Protein AF-A0A1A8PYY9-F1 (afdb_monomer)

Nearest PDB structures (foldseek):
  2e6j-assembly1_A  TM=8.277E-01  e=5.416E-03  Homo sapiens
  7sqc-assembly1_F3  TM=8.221E-01  e=7.179E-03  Chlamydomonas reinhardtii
  7sqc-assembly1_F0  TM=8.301E-01  e=1.871E-02  Chlamydomonas reinhardtii
  1z9s-assembly1_A  TM=7.563E-01  e=2.624E-02  Yersinia pestis
  4b0m-assembly1_M  TM=6.835E-01  e=5.458E-02  Yersinia pestis

Sequence (107 aa):
EDISDGLRPPLCFTVRVIGHSFQQGKKHFDPSCSLNPSQVVFPGLGGMSCQNVLLQNNSTLPLTFCLSHTSNTWRDSLSVLPGCGLIPPGDHQIITIRLRPTEDSPK

InterPro domains:
  IPR000535 Major sperm protein (MSP) domain [PS50202] (26-107)
  IPR008962 PapD-like superfamily [SSF49354] (34-102)
  IPR013783 Immunoglobulin-like fold [G3DSA:2.60.40.10] (26-106)
  IPR052614 Cilia-Flagella-Associated Protein 65 [PTHR46127] (8-106)

Foldseek 3Di:
DDPCPPPDPDDDDDDDDDDDDDDPPDDDDDWDKDKVPPDDDDPPDQAKDKDKIKIFGQDQAKDKDAADDPDPPCVPFWDKPPRIDIAGHGGIDIIMIMGHDDPPDDD

Secondary structure (DSSP, 8-state):
-------PPP-----------PPTTPPPP---EEEESS-----S-SS-EEEEEEEEE-SSS-EEEE-----GGGTTTEEEESSEEEE-TT-EEEEEEEE---TTS--

Radius of gyration: 19.52 Å; Cα contacts (8 Å, |Δi|>4): 136; chains: 1; bounding box: 41×46×56 Å

Solvent-accessible surface area (backbone atoms only — not comparable to full-atom values): 7155 Å² total; per-residue (Å²): 140,78,85,80,81,67,84,69,75,87,84,85,79,87,86,85,86,85,86,89,82,80,62,90,90,61,77,82,83,78,89,38,66,50,55,46,63,81,73,85,81,81,76,93,55,92,52,74,47,76,48,74,29,38,42,33,27,72,28,93,50,73,40,76,52,72,68,74,82,86,52,82,90,43,56,91,29,46,48,58,39,68,43,55,53,77,28,52,48,69,34,64,44,74,34,40,42,35,40,38,68,54,95,88,48,89,127

Structure (mmCIF, N/CA/C/O backbone):
data_AF-A0A1A8PYY9-F1
#
_entry.id   AF-A0A1A8PYY9-F1
#
loop_
_atom_site.group_PDB
_atom_site.id
_atom_site.type_symbol
_atom_site.label_atom_id
_atom_site.label_alt_id
_atom_site.label_comp_id
_atom_site.label_asym_id
_atom_site.label_entity_id
_atom_site.label_seq_id
_atom_site.pdbx_PDB_ins_code
_atom_site.Cartn_x
_atom_site.Cartn_y
_atom_site.Cartn_z
_atom_site.occupancy
_atom_site.B_iso_or_equiv
_atom_site.auth_seq_id
_atom_site.auth_comp_id
_atom_site.auth_asym_id
_atom_site.auth_atom_id
_atom_site.pdbx_PDB_model_num
ATOM 1 N N . GLU A 1 1 ? -10.635 36.935 -23.600 1.00 47.31 1 GLU A N 1
ATOM 2 C CA . GLU A 1 1 ? -11.413 35.871 -24.269 1.00 47.31 1 GLU A CA 1
ATOM 3 C C . GLU A 1 1 ? -10.575 34.610 -24.105 1.00 47.31 1 GLU A C 1
ATOM 5 O O . GLU A 1 1 ? -9.414 34.655 -24.470 1.00 47.31 1 GLU A O 1
ATOM 10 N N . ASP A 1 2 ? -10.934 33.547 -23.401 1.00 48.12 2 ASP A N 1
ATOM 11 C CA . ASP A 1 2 ? -12.215 32.948 -23.040 1.00 48.12 2 ASP A CA 1
ATOM 12 C C . ASP A 1 2 ? -11.967 32.182 -21.720 1.00 48.12 2 ASP A C 1
ATOM 14 O O . ASP A 1 2 ? -11.100 31.309 -21.660 1.00 48.12 2 ASP A O 1
ATOM 18 N N . ILE A 1 3 ? -12.627 32.570 -20.623 1.00 56.00 3 ILE A N 1
ATOM 19 C CA . ILE A 1 3 ? -12.625 31.765 -19.396 1.00 56.00 3 ILE A CA 1
ATOM 20 C C . ILE A 1 3 ? -13.753 30.768 -19.611 1.00 56.00 3 ILE A C 1
ATOM 22 O O . ILE A 1 3 ? -14.900 31.059 -19.281 1.00 56.00 3 ILE A O 1
ATOM 26 N N . SER A 1 4 ? -13.433 29.626 -20.218 1.00 60.19 4 SER A N 1
ATOM 27 C CA . SER A 1 4 ? -14.314 28.464 -20.222 1.00 60.19 4 SER A CA 1
ATOM 28 C C . SER A 1 4 ? -14.561 28.078 -18.762 1.00 60.19 4 SER A C 1
ATOM 30 O O . SER A 1 4 ? -13.786 27.326 -18.164 1.00 60.19 4 SER A O 1
ATOM 32 N N . ASP A 1 5 ? -15.626 28.639 -18.191 1.00 59.69 5 ASP A N 1
ATOM 33 C CA . ASP A 1 5 ? -16.212 28.312 -16.896 1.00 59.69 5 ASP A CA 1
ATOM 34 C C . ASP A 1 5 ? -16.773 26.891 -16.991 1.00 59.69 5 ASP A C 1
ATOM 36 O O . ASP A 1 5 ? -17.955 26.634 -17.220 1.00 59.69 5 ASP A O 1
ATOM 40 N N . GLY A 1 6 ? -15.842 25.938 -16.989 1.00 59.84 6 GLY A N 1
ATOM 41 C CA . GLY A 1 6 ? -16.125 24.528 -17.119 1.00 59.84 6 GLY A CA 1
ATOM 42 C C . GLY A 1 6 ? -16.881 24.093 -15.882 1.00 59.84 6 GLY A C 1
ATOM 43 O O . GLY A 1 6 ? -16.276 23.932 -14.823 1.00 59.84 6 GLY A O 1
ATOM 44 N N . LEU A 1 7 ? -18.190 23.894 -16.039 1.00 61.22 7 LEU A N 1
ATOM 45 C CA . LEU A 1 7 ? -19.060 23.181 -15.110 1.00 61.22 7 LEU A CA 1
ATOM 46 C C . LEU A 1 7 ? -18.349 21.904 -14.642 1.00 61.22 7 LEU A C 1
ATOM 48 O O . LEU A 1 7 ? -18.321 20.891 -15.343 1.00 61.22 7 LEU A O 1
ATOM 52 N N . ARG A 1 8 ? -17.725 21.960 -13.463 1.00 64.69 8 ARG A N 1
ATOM 53 C CA . ARG A 1 8 ? -17.112 20.784 -12.848 1.00 64.69 8 ARG A CA 1
ATOM 54 C C . ARG A 1 8 ? -18.243 19.951 -12.251 1.00 64.69 8 ARG A C 1
ATOM 56 O O . ARG A 1 8 ? -19.079 20.515 -11.541 1.00 64.69 8 ARG A O 1
ATOM 63 N N . PRO A 1 9 ? -18.303 18.637 -12.521 1.00 76.62 9 PRO A N 1
ATOM 64 C CA . PRO A 1 9 ? -19.310 17.791 -11.903 1.00 76.62 9 PRO A CA 1
ATOM 65 C C . PRO A 1 9 ? -19.188 17.876 -10.372 1.00 76.62 9 PRO A C 1
ATOM 67 O O . PRO A 1 9 ? -18.080 18.078 -9.860 1.00 76.62 9 PRO A O 1
ATOM 70 N N . PRO A 1 10 ? -20.301 17.739 -9.630 1.00 75.56 10 PRO A N 1
ATOM 71 C CA . PRO A 1 10 ? -20.273 17.762 -8.176 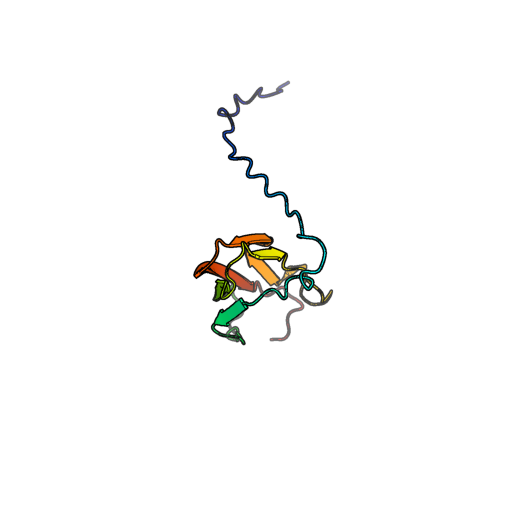1.00 75.56 10 PRO A CA 1
ATOM 72 C C . PRO A 1 10 ? -19.291 16.707 -7.665 1.00 75.56 10 PRO A C 1
ATOM 74 O O . PRO A 1 10 ? -19.367 15.529 -8.015 1.00 75.56 10 PRO A O 1
ATOM 77 N N . LEU A 1 11 ? -18.337 17.156 -6.857 1.00 77.56 11 LEU A N 1
ATOM 78 C CA . LEU A 1 11 ? -17.268 16.318 -6.341 1.00 77.56 11 LEU A CA 1
ATOM 79 C C . LEU A 1 11 ? -17.736 15.707 -5.017 1.00 77.56 11 LEU A C 1
ATOM 81 O O . LEU A 1 11 ? -17.935 16.415 -4.032 1.00 77.56 11 LEU A O 1
ATOM 85 N N . CYS A 1 12 ? -17.966 14.396 -5.008 1.00 80.69 12 CYS A N 1
ATOM 86 C CA . CYS A 1 12 ? -18.334 13.655 -3.806 1.00 80.69 12 CYS A CA 1
ATOM 87 C C . CYS A 1 12 ? -17.083 13.004 -3.213 1.00 80.69 12 CYS A C 1
ATOM 89 O O . CYS A 1 12 ? -16.376 12.271 -3.904 1.00 80.69 12 CYS A O 1
ATOM 91 N N . PHE A 1 13 ? -16.828 13.249 -1.929 1.00 74.81 13 PHE A N 1
ATOM 92 C CA . PHE A 1 13 ? -15.748 12.599 -1.195 1.00 74.81 13 PHE A CA 1
ATOM 93 C C . PHE A 1 13 ? -16.266 12.033 0.118 1.00 74.81 13 PHE A C 1
ATOM 95 O O . PHE A 1 13 ? -17.021 12.687 0.838 1.00 74.81 13 PHE A O 1
ATOM 102 N N . THR A 1 14 ? -15.818 10.831 0.466 1.00 79.62 14 THR A N 1
ATOM 103 C CA . THR A 1 14 ? -16.046 10.263 1.795 1.00 79.62 14 THR A CA 1
ATOM 104 C C . THR A 1 14 ? -14.909 10.681 2.718 1.00 79.62 14 THR A C 1
ATOM 106 O O . THR A 1 14 ? -13.765 10.275 2.527 1.00 79.62 14 THR A O 1
ATOM 109 N N . VAL A 1 15 ? -15.226 11.467 3.746 1.00 71.38 15 VAL A N 1
ATOM 110 C CA . VAL A 1 15 ? -14.284 11.789 4.823 1.00 71.38 15 VAL A CA 1
ATOM 111 C C . VAL A 1 15 ? -14.444 10.746 5.923 1.00 71.38 15 VAL A C 1
ATOM 113 O O . VAL A 1 15 ? -15.514 10.619 6.514 1.00 71.38 15 VAL A O 1
ATOM 116 N N . ARG A 1 16 ? -13.383 9.986 6.207 1.00 71.19 16 ARG A N 1
ATOM 117 C CA . ARG A 1 16 ? -13.333 9.054 7.339 1.00 71.19 16 ARG A CA 1
ATOM 118 C C . ARG A 1 16 ? -12.422 9.632 8.416 1.00 71.19 16 ARG A C 1
ATOM 120 O O . ARG A 1 16 ? -11.249 9.874 8.155 1.00 71.19 16 ARG A O 1
ATOM 127 N N . VAL A 1 17 ? -12.958 9.814 9.621 1.00 63.84 17 VAL A N 1
ATOM 128 C CA . VAL A 1 17 ? -12.197 10.244 10.802 1.00 63.84 17 VAL A CA 1
ATOM 129 C C . VAL A 1 17 ? -12.066 9.061 11.753 1.00 63.84 17 VAL A C 1
ATOM 131 O O . VAL A 1 17 ? -13.051 8.380 12.030 1.00 63.84 17 VAL A O 1
ATOM 134 N N . ILE A 1 18 ? -10.854 8.806 12.245 1.00 66.56 18 ILE A N 1
ATOM 135 C CA . ILE A 1 18 ? -10.584 7.781 13.256 1.00 66.56 18 ILE A CA 1
ATOM 136 C C . ILE A 1 18 ? -9.819 8.447 14.391 1.00 66.56 18 ILE A C 1
ATOM 138 O O . ILE A 1 18 ? -8.721 8.956 14.191 1.00 66.56 18 ILE A O 1
ATOM 142 N N . GLY A 1 19 ? -10.432 8.472 15.573 1.00 60.91 19 GLY A N 1
ATOM 143 C CA . GLY A 1 19 ? -9.799 8.908 16.811 1.00 60.91 19 GLY A CA 1
ATOM 144 C C . GLY A 1 19 ? -9.370 7.696 17.628 1.00 60.91 19 GLY A C 1
ATOM 145 O O . GLY A 1 19 ? -10.144 6.753 17.785 1.00 60.91 19 GLY A O 1
ATOM 146 N N . HIS A 1 20 ? -8.152 7.726 18.159 1.00 64.69 20 HIS A N 1
ATOM 147 C CA . HIS A 1 20 ? -7.645 6.692 19.055 1.00 64.69 20 HIS A CA 1
ATOM 148 C C . HIS A 1 20 ? -7.561 7.259 20.474 1.00 64.69 20 HIS A C 1
ATOM 150 O O . HIS A 1 20 ? -6.851 8.235 20.711 1.00 64.69 20 HIS A O 1
ATOM 156 N N . SER A 1 21 ? -8.276 6.654 21.421 1.00 62.94 21 SER A N 1
ATOM 157 C CA . SER A 1 21 ? -8.073 6.877 22.852 1.00 62.94 21 SER A CA 1
ATOM 158 C C . SER A 1 21 ? -7.423 5.633 23.454 1.00 62.94 21 SER A C 1
ATOM 160 O O . SER A 1 21 ? -7.867 4.506 23.241 1.00 62.94 21 SER A O 1
ATOM 162 N N . PHE A 1 22 ? -6.330 5.827 24.187 1.00 65.44 22 PHE A N 1
ATOM 163 C CA . PHE A 1 22 ? -5.659 4.745 24.899 1.00 65.44 22 PHE A CA 1
ATOM 164 C C . PHE A 1 22 ? -6.225 4.676 26.314 1.00 65.44 22 PHE A C 1
ATOM 166 O O . PHE A 1 22 ? -6.285 5.689 27.011 1.00 65.44 22 PHE A O 1
ATOM 173 N N . GLN A 1 23 ? -6.644 3.488 26.753 1.00 64.06 23 GLN A N 1
ATOM 174 C CA . GLN A 1 23 ? -7.006 3.304 28.156 1.00 64.06 23 GLN A CA 1
ATOM 175 C C . GLN A 1 23 ? -5.749 3.447 29.022 1.00 64.06 23 GLN A C 1
ATOM 177 O O . GLN A 1 23 ? -4.692 2.905 28.687 1.00 64.06 23 GLN A O 1
ATOM 182 N N . GLN A 1 24 ? -5.870 4.157 30.143 1.00 63.66 24 GLN A N 1
ATOM 183 C CA . GLN A 1 24 ? -4.779 4.338 31.097 1.00 63.66 24 GLN A CA 1
ATOM 184 C C . GLN A 1 24 ? -4.222 2.968 31.527 1.00 63.66 24 GLN A C 1
ATOM 186 O O . GLN A 1 24 ? -4.967 2.104 31.984 1.00 63.66 24 GLN A O 1
ATOM 191 N N . GLY A 1 25 ? -2.918 2.748 31.332 1.00 70.06 25 GLY A N 1
ATOM 192 C CA . GLY A 1 25 ? -2.237 1.494 31.685 1.00 70.06 25 GLY A CA 1
ATOM 193 C C . GLY A 1 25 ? -2.196 0.410 30.596 1.00 70.06 25 GLY A C 1
ATOM 194 O O . GLY A 1 25 ? -1.588 -0.637 30.820 1.00 70.06 25 GLY A O 1
ATOM 195 N N . LYS A 1 26 ? -2.782 0.622 29.409 1.00 66.25 26 LYS A N 1
ATOM 196 C CA . LYS A 1 26 ? -2.554 -0.258 28.245 1.00 66.25 26 LYS A CA 1
ATOM 197 C C . LYS A 1 26 ? -1.241 0.124 27.547 1.00 66.25 26 LYS A C 1
ATOM 199 O O . LYS A 1 26 ? -0.928 1.306 27.421 1.00 66.25 26 LYS A O 1
ATOM 204 N N . LYS A 1 27 ? -0.478 -0.876 27.083 1.00 65.25 27 LYS A N 1
ATOM 205 C CA . LYS A 1 27 ? 0.715 -0.653 26.246 1.00 65.25 27 LYS A CA 1
ATOM 206 C C . LYS A 1 27 ? 0.340 0.095 24.962 1.00 65.25 27 LYS A C 1
ATOM 208 O O . LYS A 1 27 ? -0.764 -0.075 24.444 1.00 65.25 27 LYS A O 1
ATOM 213 N N . HIS A 1 28 ? 1.281 0.897 24.464 1.00 67.25 28 HIS A N 1
ATOM 214 C CA . HIS A 1 28 ? 1.202 1.512 23.142 1.00 67.25 28 HIS A CA 1
ATOM 215 C C . HIS A 1 28 ? 0.994 0.406 22.093 1.00 67.25 28 HIS A C 1
ATOM 217 O O . HIS A 1 28 ? 1.614 -0.651 22.199 1.00 67.25 28 HIS A O 1
ATOM 223 N N . PHE A 1 29 ? 0.071 0.600 21.149 1.00 70.38 29 PHE A N 1
ATOM 224 C CA . PHE A 1 29 ? -0.263 -0.429 20.163 1.00 70.38 29 PHE A CA 1
ATOM 225 C C . PHE A 1 29 ? 0.924 -0.692 19.234 1.00 70.38 29 PHE A C 1
ATOM 227 O O . PHE A 1 29 ? 1.447 0.247 18.633 1.00 70.38 29 PHE A O 1
ATOM 234 N N . ASP A 1 30 ? 1.290 -1.965 19.087 1.00 71.50 30 ASP A N 1
ATOM 235 C CA . ASP A 1 30 ? 2.252 -2.418 18.087 1.00 71.50 30 ASP A CA 1
ATOM 236 C C . ASP A 1 30 ? 1.482 -2.758 16.797 1.00 71.50 30 ASP A C 1
ATOM 238 O O . ASP A 1 30 ? 0.717 -3.731 16.783 1.00 71.50 30 ASP A O 1
ATOM 242 N N . PRO A 1 31 ? 1.604 -1.960 15.718 1.00 82.19 31 PRO A N 1
ATOM 243 C CA . PRO A 1 31 ? 0.954 -2.283 14.456 1.00 82.19 31 PRO A CA 1
ATOM 244 C C . PRO A 1 31 ? 1.497 -3.614 13.930 1.00 82.19 31 PRO A C 1
ATOM 246 O O . PRO A 1 31 ? 2.706 -3.821 13.850 1.00 82.19 31 PRO A O 1
ATOM 249 N N . SER A 1 32 ? 0.594 -4.518 13.551 1.00 90.12 32 SER A N 1
ATOM 250 C CA . SER A 1 32 ? 0.952 -5.818 12.984 1.00 90.12 32 SER A CA 1
ATOM 251 C C . SER A 1 32 ? 0.485 -5.886 11.540 1.00 90.12 32 SER A C 1
ATOM 253 O O . SER A 1 32 ? -0.710 -5.791 11.260 1.00 90.12 32 SER A O 1
ATOM 255 N N . CYS A 1 33 ? 1.428 -6.035 10.615 1.00 92.81 33 CYS A N 1
ATOM 256 C CA . CYS A 1 33 ? 1.139 -6.158 9.195 1.00 92.81 33 CYS A CA 1
ATOM 257 C C . CYS A 1 33 ? 2.143 -7.074 8.498 1.00 92.81 33 CYS A C 1
ATOM 259 O O . CYS A 1 33 ? 3.229 -7.331 9.015 1.00 92.81 33 CYS A O 1
ATOM 261 N N . SER A 1 34 ? 1.770 -7.577 7.326 1.00 94.88 34 SER A N 1
ATOM 262 C CA . SER A 1 34 ? 2.649 -8.377 6.471 1.00 94.88 34 SER A CA 1
ATOM 263 C C . SER A 1 34 ? 2.519 -7.947 5.019 1.00 94.88 34 SER A C 1
ATOM 265 O O . SER A 1 34 ? 1.419 -7.623 4.573 1.00 94.88 34 SER A O 1
ATOM 267 N N . LEU A 1 35 ? 3.632 -7.981 4.285 1.00 95.06 35 LEU A N 1
ATOM 268 C CA . LEU A 1 35 ? 3.696 -7.626 2.871 1.00 95.06 35 LEU A CA 1
ATOM 269 C C . LEU A 1 35 ? 4.004 -8.866 2.025 1.00 95.06 35 LEU A C 1
ATOM 271 O O . LEU A 1 35 ? 4.983 -9.559 2.299 1.00 95.06 35 LEU A O 1
ATOM 275 N N . ASN A 1 36 ? 3.193 -9.126 0.999 1.00 94.75 36 ASN A N 1
ATOM 276 C CA . ASN A 1 36 ? 3.323 -10.300 0.137 1.00 94.75 36 ASN A CA 1
ATOM 277 C C . ASN A 1 36 ? 3.241 -9.926 -1.358 1.00 94.75 36 ASN A C 1
ATOM 279 O O . ASN A 1 36 ? 2.194 -9.446 -1.790 1.00 94.75 36 ASN A O 1
ATOM 283 N N . PRO A 1 37 ? 4.280 -10.185 -2.171 1.00 94.62 37 PRO A N 1
ATOM 284 C CA . PRO A 1 37 ? 5.624 -10.585 -1.754 1.00 94.62 37 PRO A CA 1
ATOM 285 C C . PRO A 1 37 ? 6.343 -9.455 -0.996 1.00 94.62 37 PRO A C 1
ATOM 287 O O . PRO A 1 37 ? 6.050 -8.276 -1.186 1.00 94.62 37 PRO A O 1
ATOM 290 N N . SER A 1 38 ? 7.308 -9.813 -0.147 1.00 91.00 38 SER A N 1
ATOM 291 C CA . SER A 1 38 ? 8.142 -8.845 0.583 1.00 91.00 38 SER A CA 1
ATOM 292 C C . SER A 1 38 ? 9.227 -8.208 -0.291 1.00 91.00 38 SER A C 1
ATOM 294 O O . SER A 1 38 ? 9.750 -7.147 0.045 1.00 91.00 38 SER A O 1
ATOM 296 N N . GLN A 1 39 ? 9.546 -8.838 -1.424 1.00 90.38 39 GLN A N 1
ATOM 297 C CA . GLN A 1 39 ? 10.478 -8.339 -2.422 1.00 90.38 39 GLN A CA 1
ATOM 298 C C . GLN A 1 39 ? 9.848 -8.414 -3.808 1.00 90.38 39 GLN A C 1
ATOM 300 O O . GLN A 1 39 ? 9.203 -9.395 -4.173 1.00 90.38 39 GLN A O 1
ATOM 305 N N . VAL A 1 40 ? 10.084 -7.370 -4.591 1.00 88.44 40 VAL A N 1
ATOM 306 C CA . VAL A 1 40 ? 9.628 -7.256 -5.969 1.00 88.44 40 VAL A CA 1
ATOM 307 C C . VAL A 1 40 ? 10.841 -7.046 -6.861 1.00 88.44 40 VAL A C 1
ATOM 309 O O . VAL A 1 40 ? 11.712 -6.236 -6.547 1.00 88.44 40 VAL A O 1
ATOM 312 N N . VAL A 1 41 ? 10.881 -7.760 -7.983 1.00 87.81 41 VAL A N 1
ATOM 313 C CA . VAL A 1 41 ? 11.911 -7.607 -9.011 1.00 87.81 41 VAL A CA 1
ATOM 314 C C . VAL A 1 41 ? 11.236 -7.139 -10.289 1.00 87.81 41 VAL A C 1
ATOM 316 O O . VAL A 1 41 ? 10.266 -7.741 -10.748 1.00 87.81 41 VAL A O 1
ATOM 319 N N . PHE A 1 42 ? 11.745 -6.050 -10.853 1.00 84.88 42 PHE A N 1
ATOM 320 C CA . PHE A 1 42 ? 11.304 -5.566 -12.150 1.00 84.88 42 PHE A CA 1
ATOM 321 C C . PHE A 1 42 ? 12.162 -6.212 -13.240 1.00 84.88 42 PHE A C 1
ATOM 323 O O . PHE A 1 42 ? 13.384 -6.259 -13.095 1.00 84.88 42 PHE A O 1
ATOM 330 N N . PRO A 1 43 ? 11.556 -6.726 -14.321 1.00 79.38 43 PRO A N 1
ATOM 331 C CA . PRO A 1 43 ? 12.328 -7.233 -15.443 1.00 79.38 43 PRO A CA 1
ATOM 332 C C . PRO A 1 43 ? 13.086 -6.074 -16.108 1.00 79.38 43 PRO A C 1
ATOM 334 O O . PRO A 1 43 ? 12.555 -4.968 -16.205 1.00 79.38 43 PRO A O 1
ATOM 337 N N . GLY A 1 44 ? 14.302 -6.335 -16.602 1.00 68.81 44 GLY A N 1
ATOM 338 C CA . GLY A 1 44 ? 15.148 -5.374 -17.334 1.00 68.81 44 GLY A CA 1
ATOM 339 C C . GLY A 1 44 ? 14.636 -5.051 -18.742 1.00 68.81 44 GLY A C 1
ATOM 340 O O . GLY A 1 44 ? 15.392 -5.014 -19.706 1.00 68.81 44 GLY A O 1
ATOM 341 N N . LEU A 1 45 ? 13.324 -4.902 -18.898 1.00 62.62 45 LEU A N 1
ATOM 342 C CA . LEU A 1 45 ? 12.705 -4.484 -20.144 1.00 62.62 45 LEU A CA 1
ATOM 343 C C . LEU A 1 45 ? 12.640 -2.959 -20.094 1.00 62.62 45 LEU A C 1
ATOM 345 O O . LEU A 1 45 ? 12.068 -2.412 -19.158 1.00 62.62 45 LEU A O 1
ATOM 349 N N . GLY A 1 46 ? 13.206 -2.270 -21.087 1.00 65.69 46 GLY A N 1
ATOM 350 C CA . GLY A 1 46 ? 13.260 -0.799 -21.174 1.00 65.69 46 GLY A CA 1
ATOM 351 C C . GLY A 1 46 ? 11.902 -0.086 -21.305 1.00 65.69 46 GLY A C 1
ATOM 352 O O . GLY A 1 46 ? 11.839 1.025 -21.817 1.00 65.69 46 GLY A O 1
ATOM 353 N N . GLY A 1 47 ? 10.810 -0.727 -20.884 1.00 75.75 47 GLY A N 1
ATOM 354 C CA . GLY A 1 47 ? 9.464 -0.184 -20.819 1.00 75.75 47 GLY A CA 1
ATOM 355 C C . GLY A 1 47 ? 8.946 -0.099 -19.385 1.00 75.75 47 GLY A C 1
ATOM 356 O O . GLY A 1 47 ? 9.546 -0.581 -18.427 1.00 75.75 47 GLY A O 1
ATOM 357 N N . MET A 1 48 ? 7.785 0.529 -19.233 1.00 83.00 48 MET A N 1
ATOM 358 C CA . MET 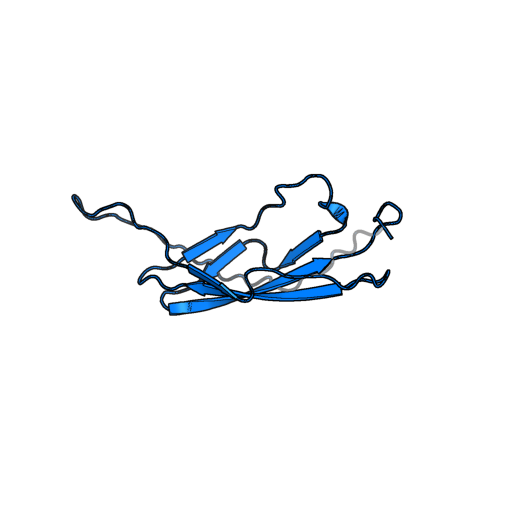A 1 48 ? 7.103 0.607 -17.947 1.00 83.00 48 MET A CA 1
ATOM 359 C C . MET A 1 48 ? 6.709 -0.787 -17.444 1.00 83.00 48 MET A C 1
ATOM 361 O O . MET A 1 48 ? 6.068 -1.547 -18.1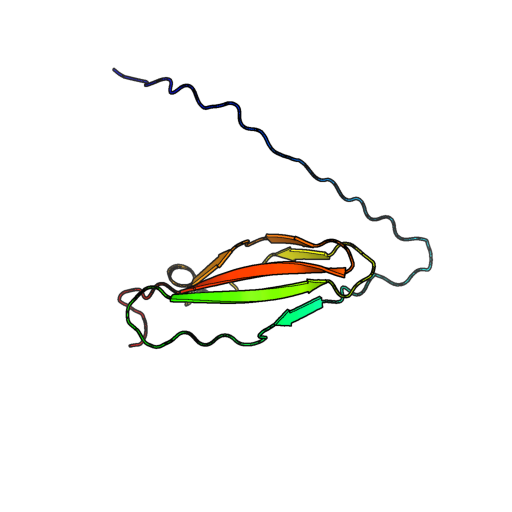67 1.00 83.00 48 MET A O 1
ATOM 365 N N . SER A 1 49 ? 6.991 -1.071 -16.174 1.00 88.75 49 SER A N 1
ATOM 366 C CA . SER A 1 49 ? 6.581 -2.307 -15.512 1.00 88.75 49 SER A CA 1
ATOM 367 C C . SER A 1 49 ? 5.852 -2.015 -14.204 1.00 88.75 49 SER A C 1
ATOM 369 O O . SER A 1 49 ? 6.181 -1.076 -13.481 1.00 88.75 49 SER A O 1
ATOM 371 N N . CYS A 1 50 ? 4.857 -2.841 -13.893 1.00 91.25 50 CYS A N 1
ATOM 372 C CA . CYS A 1 50 ? 4.054 -2.752 -12.679 1.00 91.25 50 CYS A CA 1
ATOM 373 C C . CYS A 1 50 ? 4.109 -4.081 -11.934 1.00 91.25 50 CYS A C 1
ATOM 375 O O . CYS A 1 50 ? 4.123 -5.144 -12.549 1.00 91.25 50 CYS A O 1
ATOM 377 N N . GLN A 1 51 ? 4.127 -4.009 -10.613 1.00 92.56 51 GLN A N 1
ATOM 378 C CA . GLN A 1 51 ? 4.156 -5.157 -9.722 1.00 92.56 51 GLN A CA 1
ATOM 379 C C . GLN A 1 51 ? 3.219 -4.881 -8.553 1.00 92.56 51 GLN A C 1
ATOM 381 O O . GLN A 1 51 ? 3.217 -3.777 -8.011 1.00 92.56 51 GLN A O 1
ATOM 386 N N . ASN A 1 52 ? 2.408 -5.866 -8.179 1.00 94.88 52 ASN A N 1
ATOM 387 C CA . ASN A 1 52 ? 1.453 -5.729 -7.087 1.00 94.88 52 ASN A CA 1
ATOM 388 C C . ASN A 1 52 ? 1.969 -6.445 -5.843 1.00 94.88 52 ASN A C 1
ATOM 390 O O . ASN A 1 52 ? 2.474 -7.562 -5.928 1.00 94.88 52 ASN A O 1
ATOM 394 N N . VAL A 1 53 ? 1.786 -5.809 -4.693 1.00 96.19 53 VAL A N 1
ATOM 395 C CA . VAL A 1 53 ? 2.044 -6.378 -3.372 1.00 96.19 53 VAL A CA 1
ATOM 396 C C . VAL A 1 53 ? 0.798 -6.228 -2.510 1.00 96.19 53 VAL A C 1
ATOM 398 O O . VAL A 1 53 ? 0.065 -5.247 -2.613 1.00 96.19 53 VAL A O 1
ATOM 401 N N . LEU A 1 54 ? 0.543 -7.214 -1.664 1.00 97.50 54 LEU A N 1
ATOM 402 C CA . LEU A 1 54 ? -0.561 -7.231 -0.719 1.00 97.50 54 LEU A CA 1
ATOM 403 C C . LEU A 1 54 ? -0.040 -6.838 0.660 1.00 97.50 54 LEU A C 1
ATOM 405 O O . LEU A 1 54 ? 0.802 -7.536 1.222 1.00 97.50 54 LEU A O 1
ATOM 409 N N . LEU A 1 55 ? -0.546 -5.731 1.198 1.00 96.81 55 LEU A N 1
ATOM 410 C CA . LEU A 1 55 ? -0.324 -5.302 2.575 1.00 96.81 55 LEU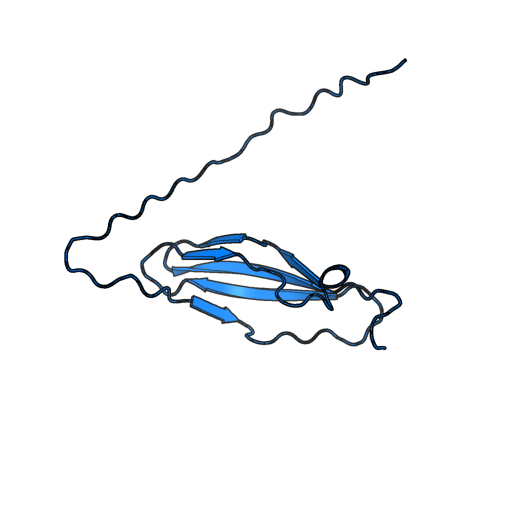 A CA 1
ATOM 411 C C . LEU A 1 55 ? -1.511 -5.752 3.425 1.00 96.81 55 LEU A C 1
ATOM 413 O O . LEU A 1 55 ? -2.606 -5.212 3.304 1.00 96.81 55 LEU A O 1
ATOM 417 N N . GLN A 1 56 ? -1.289 -6.743 4.278 1.00 97.00 56 GLN A N 1
ATOM 418 C CA . GLN A 1 56 ? -2.293 -7.299 5.182 1.00 97.00 56 GLN A CA 1
ATOM 419 C C . GLN A 1 56 ? -2.189 -6.628 6.551 1.00 97.00 56 GLN A C 1
ATOM 421 O O . GLN A 1 56 ? -1.097 -6.566 7.119 1.00 97.00 56 GLN A O 1
ATOM 426 N N . ASN A 1 57 ? -3.315 -6.192 7.114 1.00 95.62 57 ASN A N 1
ATOM 427 C CA . ASN A 1 57 ? -3.410 -5.807 8.515 1.00 95.62 57 ASN A CA 1
ATOM 428 C C . ASN A 1 57 ? -3.727 -7.043 9.368 1.00 95.62 57 ASN A C 1
ATOM 430 O O . ASN A 1 57 ? -4.830 -7.587 9.323 1.00 95.62 57 ASN A O 1
ATOM 434 N N . ASN A 1 58 ? -2.751 -7.467 10.165 1.00 94.19 58 ASN A N 1
ATOM 435 C CA . ASN A 1 58 ? -2.862 -8.616 11.065 1.00 94.19 58 ASN A CA 1
ATOM 436 C C . ASN A 1 58 ? -3.260 -8.203 12.489 1.00 94.19 58 ASN A C 1
ATOM 438 O O . ASN A 1 58 ? -3.353 -9.046 13.380 1.00 94.19 58 ASN A O 1
ATOM 442 N N . SER A 1 59 ? -3.456 -6.907 12.733 1.00 88.88 59 SER A N 1
ATOM 443 C CA . SER A 1 59 ? -3.844 -6.393 14.040 1.00 88.88 59 SER A CA 1
ATOM 444 C C . SER A 1 59 ? -5.363 -6.355 14.213 1.00 88.88 59 SER A C 1
ATOM 446 O O . SER A 1 59 ? -6.139 -6.392 13.258 1.00 88.88 59 SER A O 1
ATOM 448 N N . THR A 1 60 ? -5.795 -6.243 15.467 1.00 87.25 60 THR A N 1
ATOM 449 C CA . THR A 1 60 ? -7.205 -6.056 15.834 1.00 87.25 60 THR A CA 1
ATOM 450 C C . THR A 1 60 ? -7.662 -4.600 15.722 1.00 87.25 60 THR A C 1
ATOM 452 O O . THR A 1 60 ? -8.817 -4.296 16.015 1.00 87.25 60 THR A O 1
ATOM 455 N N . LEU A 1 61 ? -6.778 -3.695 15.293 1.00 86.88 61 LEU A N 1
ATOM 456 C CA . LEU A 1 61 ? -7.056 -2.276 15.117 1.00 86.88 61 LEU A CA 1
ATOM 457 C C . LEU A 1 61 ? -6.885 -1.838 13.661 1.00 86.88 61 LEU A C 1
ATOM 459 O O . LEU A 1 61 ? -6.193 -2.502 12.895 1.00 86.88 61 LEU A O 1
ATOM 463 N N . PRO A 1 62 ? -7.501 -0.715 13.251 1.00 89.44 62 PRO A N 1
ATOM 464 C CA . PRO A 1 62 ? -7.227 -0.129 11.949 1.00 89.44 62 PRO A CA 1
ATOM 465 C C . PRO A 1 62 ? -5.747 0.244 11.808 1.00 89.44 62 PRO A C 1
ATOM 467 O O . PRO A 1 62 ? -5.162 0.833 12.718 1.00 89.44 62 PRO A O 1
ATOM 470 N N . LEU A 1 63 ? -5.167 -0.063 10.652 1.00 90.25 63 LEU A N 1
ATOM 471 C CA . LEU A 1 63 ? -3.787 0.254 10.305 1.00 90.25 63 LEU A CA 1
ATOM 472 C C . LEU A 1 63 ? -3.763 1.384 9.280 1.00 90.25 63 LEU A C 1
ATOM 474 O O . LEU A 1 63 ? -4.342 1.251 8.205 1.00 90.25 63 LEU A O 1
ATOM 478 N N . THR A 1 64 ? -3.071 2.480 9.574 1.00 91.12 64 THR A N 1
ATOM 479 C CA . THR A 1 64 ? -2.738 3.493 8.567 1.00 91.12 64 THR A CA 1
ATOM 480 C C . THR A 1 64 ? -1.367 3.208 7.969 1.00 91.12 64 THR A C 1
ATOM 482 O O . THR A 1 64 ? -0.445 2.790 8.668 1.00 91.12 64 THR A O 1
ATOM 485 N N . PHE A 1 65 ? -1.215 3.444 6.668 1.00 90.81 65 PHE A N 1
ATOM 486 C CA . PHE A 1 65 ? 0.076 3.353 5.990 1.00 90.81 65 PHE A CA 1
ATOM 487 C C . PHE A 1 65 ? 0.333 4.602 5.150 1.00 90.81 65 PHE A C 1
ATOM 489 O O . PHE A 1 65 ? -0.593 5.233 4.635 1.00 90.81 65 PHE A O 1
ATOM 496 N N . CYS A 1 66 ? 1.609 4.951 5.010 1.00 90.31 66 CYS A N 1
ATOM 497 C CA . CYS A 1 66 ? 2.092 5.990 4.113 1.00 90.31 66 CYS A CA 1
ATOM 498 C C . CYS A 1 66 ? 3.458 5.551 3.582 1.00 90.31 66 CYS A C 1
ATOM 500 O O . CYS A 1 66 ? 4.379 5.294 4.355 1.00 90.31 66 CYS A O 1
ATOM 502 N N . LEU A 1 67 ? 3.563 5.410 2.268 1.00 86.19 67 LEU A N 1
ATOM 503 C CA . LEU A 1 67 ? 4.738 4.918 1.568 1.00 86.19 67 LEU A CA 1
ATOM 504 C C . LEU A 1 67 ? 5.475 6.135 1.019 1.00 86.19 67 LEU A C 1
ATOM 506 O O . LEU A 1 67 ? 4.995 6.804 0.106 1.00 86.19 67 LEU A O 1
ATOM 510 N N . SER A 1 68 ? 6.626 6.452 1.608 1.00 74.50 68 SER A N 1
ATOM 511 C CA . SER A 1 68 ? 7.479 7.546 1.151 1.00 74.50 68 SER A CA 1
ATOM 512 C C . SER A 1 68 ? 8.639 7.019 0.307 1.00 74.50 68 SER A C 1
ATOM 514 O O . SER A 1 68 ? 9.213 5.964 0.576 1.00 74.50 68 SER A O 1
ATOM 516 N N . HIS A 1 69 ? 9.004 7.776 -0.729 1.00 68.38 69 HIS A N 1
ATOM 517 C CA . HIS A 1 69 ? 10.210 7.522 -1.513 1.00 68.38 69 HIS A CA 1
ATOM 518 C C . HIS A 1 69 ? 11.425 7.952 -0.685 1.00 68.38 69 HIS A C 1
ATOM 520 O O . HIS A 1 69 ? 11.756 9.137 -0.627 1.00 68.38 69 HIS A O 1
ATOM 526 N N . THR A 1 70 ? 12.066 7.007 0.001 1.00 56.28 70 THR A N 1
ATOM 527 C CA . THR A 1 70 ? 13.229 7.301 0.851 1.00 56.28 70 THR A CA 1
ATOM 528 C C . THR A 1 70 ? 14.519 7.473 0.051 1.00 56.2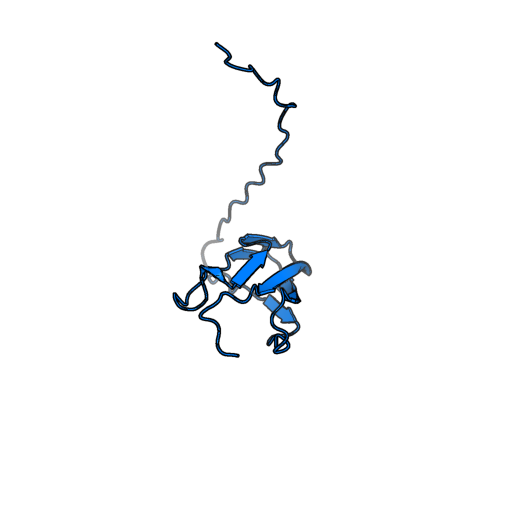8 70 THR A C 1
ATOM 530 O O . THR A 1 70 ? 15.439 8.123 0.542 1.00 56.28 70 THR A O 1
ATOM 533 N N . SER A 1 71 ? 14.587 6.974 -1.191 1.00 61.38 71 SER A N 1
ATOM 534 C CA . SER A 1 71 ? 15.730 7.201 -2.079 1.00 61.38 71 SER A CA 1
ATOM 535 C C . SER A 1 71 ? 15.419 8.257 -3.145 1.00 61.38 71 SER A C 1
ATOM 537 O O . SER A 1 71 ? 14.426 8.214 -3.869 1.00 61.38 71 SER A O 1
ATOM 539 N N . ASN A 1 72 ? 16.310 9.236 -3.231 1.00 61.34 72 ASN A N 1
ATOM 540 C CA . ASN A 1 72 ? 16.363 10.275 -4.255 1.00 61.34 72 ASN A CA 1
ATOM 541 C C . ASN A 1 72 ? 16.640 9.720 -5.662 1.00 61.34 72 ASN A C 1
ATOM 543 O O . ASN A 1 72 ? 16.230 10.335 -6.638 1.00 61.34 72 ASN A O 1
ATOM 547 N N . THR A 1 73 ? 17.275 8.553 -5.762 1.00 65.38 73 THR A N 1
ATOM 548 C CA . THR A 1 73 ? 17.700 7.928 -7.023 1.00 65.38 73 THR A CA 1
ATOM 549 C C . THR A 1 73 ? 16.568 7.432 -7.922 1.00 65.38 73 THR A C 1
ATOM 551 O O . THR A 1 73 ? 16.746 7.383 -9.130 1.00 65.38 73 THR A O 1
ATOM 554 N N . TRP A 1 74 ? 15.407 7.082 -7.363 1.00 68.06 74 TRP A N 1
ATOM 555 C CA . TRP A 1 74 ? 14.290 6.501 -8.126 1.00 68.06 74 TRP A CA 1
ATOM 556 C C . TRP A 1 74 ? 13.019 7.345 -8.055 1.00 68.06 74 TRP A C 1
ATOM 558 O O . TRP A 1 74 ? 11.947 6.867 -8.413 1.00 68.06 74 TRP A O 1
ATOM 568 N N . ARG A 1 75 ? 13.114 8.590 -7.576 1.00 69.75 75 ARG A N 1
ATOM 569 C CA . ARG A 1 75 ? 11.955 9.458 -7.320 1.00 69.75 75 ARG A CA 1
ATOM 570 C C . ARG A 1 75 ? 11.079 9.661 -8.559 1.00 69.75 75 ARG A C 1
ATOM 572 O O . ARG A 1 75 ? 9.860 9.650 -8.433 1.00 69.75 75 ARG A O 1
ATOM 579 N N . ASP A 1 76 ? 11.699 9.805 -9.725 1.00 75.00 76 ASP A N 1
ATOM 580 C CA . ASP A 1 76 ? 10.989 10.114 -10.973 1.00 75.00 76 ASP A CA 1
ATOM 581 C C . ASP A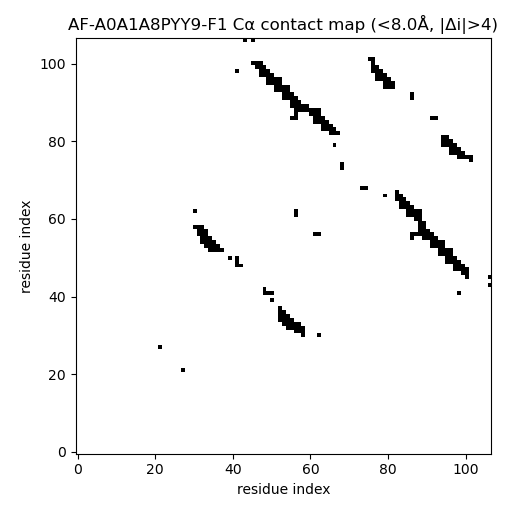 1 76 ? 10.604 8.851 -11.763 1.00 75.00 76 ASP A C 1
ATOM 583 O O . ASP A 1 76 ? 9.655 8.849 -12.551 1.00 75.00 76 ASP A O 1
ATOM 587 N N . SER A 1 77 ? 11.300 7.744 -11.494 1.00 81.50 77 SER A N 1
ATOM 588 C CA . SER A 1 77 ? 11.132 6.465 -12.188 1.00 81.50 77 SER A CA 1
ATOM 589 C C . SER A 1 77 ? 10.213 5.502 -11.431 1.00 81.50 77 SER A C 1
ATOM 591 O O . SER A 1 77 ? 9.569 4.658 -12.047 1.00 81.50 77 SER A O 1
ATOM 593 N N . LEU A 1 78 ? 10.098 5.611 -10.106 1.00 86.25 78 LEU A N 1
ATOM 594 C CA . LEU A 1 78 ? 9.301 4.725 -9.257 1.00 86.25 78 LEU A CA 1
ATOM 595 C C . LEU A 1 78 ? 8.073 5.459 -8.716 1.00 86.25 78 LEU A C 1
ATOM 597 O O . LEU A 1 78 ? 8.177 6.543 -8.159 1.00 86.25 78 LEU A O 1
ATOM 601 N N . SER A 1 79 ? 6.903 4.837 -8.804 1.00 88.56 79 SER A N 1
ATOM 602 C CA . SER A 1 79 ? 5.664 5.341 -8.200 1.00 88.56 79 SER A CA 1
ATOM 603 C C . SER A 1 79 ? 4.932 4.218 -7.481 1.00 88.56 79 SER A C 1
ATOM 605 O O . SER A 1 79 ? 4.936 3.080 -7.946 1.00 88.56 79 SER A O 1
ATOM 607 N N . VAL A 1 80 ? 4.319 4.531 -6.340 1.00 90.69 80 VAL A N 1
ATOM 608 C CA . VAL A 1 80 ? 3.607 3.558 -5.506 1.00 90.69 80 VAL A CA 1
ATOM 609 C C . VAL A 1 80 ? 2.170 4.022 -5.297 1.00 90.69 80 VAL A C 1
ATOM 611 O O . VAL A 1 80 ? 1.929 5.180 -4.959 1.00 90.69 80 VAL A O 1
ATOM 614 N N . LEU A 1 81 ? 1.212 3.131 -5.545 1.00 92.69 81 LEU A N 1
ATOM 615 C CA . LEU A 1 81 ? -0.216 3.435 -5.550 1.00 92.69 81 LEU A CA 1
ATOM 616 C C . LEU A 1 81 ? -1.005 2.349 -4.803 1.00 92.69 81 LEU A C 1
ATOM 618 O O . LEU A 1 81 ? -0.851 1.183 -5.142 1.00 92.69 81 LEU A O 1
ATOM 622 N N . PRO A 1 82 ? -1.896 2.691 -3.860 1.00 93.69 82 PRO A N 1
ATOM 623 C CA . PRO A 1 82 ? -2.037 4.009 -3.241 1.00 93.69 82 PRO A CA 1
ATOM 624 C C . PRO A 1 82 ? -0.790 4.374 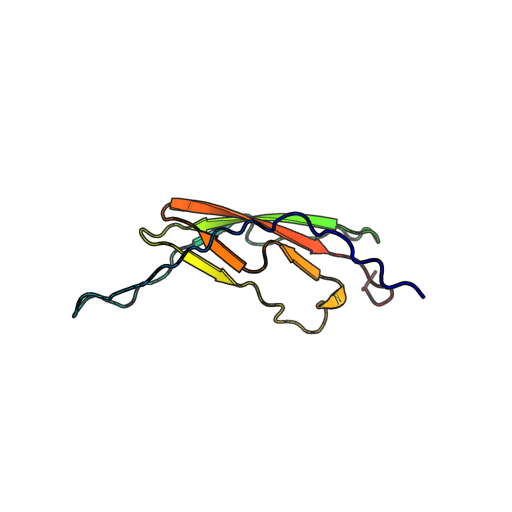-2.415 1.00 93.69 82 PRO A C 1
ATOM 626 O O . PRO A 1 82 ? -0.145 3.508 -1.829 1.00 93.69 82 PRO A O 1
ATOM 629 N N . GLY A 1 83 ? -0.449 5.664 -2.355 1.00 89.56 83 GLY A N 1
ATOM 630 C CA . GLY A 1 83 ? 0.690 6.138 -1.556 1.00 89.56 83 GLY A CA 1
ATOM 631 C C . GLY A 1 83 ? 0.409 6.123 -0.052 1.00 89.56 83 GLY A C 1
ATOM 632 O O . GLY A 1 83 ? 1.318 5.970 0.754 1.00 89.56 83 GLY A O 1
ATOM 633 N N . CYS A 1 84 ? -0.854 6.242 0.343 1.00 91.62 84 CYS A N 1
ATOM 634 C CA . CYS A 1 84 ? -1.285 6.175 1.729 1.00 91.62 84 CYS A CA 1
ATOM 635 C C . CYS A 1 84 ? -2.716 5.650 1.819 1.00 91.62 84 CYS A C 1
ATOM 637 O O . CYS A 1 84 ? -3.468 5.680 0.843 1.00 91.62 84 CYS A O 1
ATOM 639 N N . GLY A 1 85 ? -3.097 5.166 2.995 1.00 92.38 85 GLY A N 1
ATOM 640 C CA . GLY A 1 85 ? -4.432 4.633 3.206 1.00 92.38 85 GLY A CA 1
ATOM 641 C C . GLY A 1 85 ? -4.648 4.090 4.607 1.00 92.38 85 GLY A C 1
ATOM 642 O O . GLY A 1 85 ? -3.792 4.193 5.487 1.00 92.38 85 GLY A O 1
ATOM 643 N N . LEU A 1 86 ? -5.832 3.517 4.793 1.00 92.75 86 LEU A N 1
ATOM 644 C CA . LEU A 1 86 ? -6.280 2.892 6.026 1.00 92.75 86 LEU A CA 1
ATOM 645 C C . LEU A 1 86 ? -6.812 1.497 5.704 1.00 92.75 86 LEU A C 1
ATOM 647 O O . LEU A 1 86 ? -7.672 1.353 4.840 1.00 92.75 86 LEU A O 1
ATOM 651 N N . ILE A 1 87 ? -6.355 0.506 6.457 1.00 94.25 87 ILE A N 1
ATOM 652 C CA . ILE A 1 87 ? -6.746 -0.892 6.335 1.00 94.25 87 ILE A CA 1
ATOM 653 C C . ILE A 1 87 ? -7.510 -1.291 7.604 1.00 94.25 87 ILE A C 1
ATOM 655 O O . ILE A 1 87 ? -6.954 -1.191 8.704 1.00 94.25 87 ILE A O 1
ATOM 659 N N . PRO A 1 88 ? -8.778 -1.724 7.499 1.00 93.12 88 PRO A N 1
ATOM 660 C CA . PRO A 1 88 ? -9.527 -2.257 8.634 1.00 93.12 88 PRO A CA 1
ATOM 661 C C . PRO A 1 88 ? -8.823 -3.447 9.320 1.00 93.12 88 PRO A C 1
A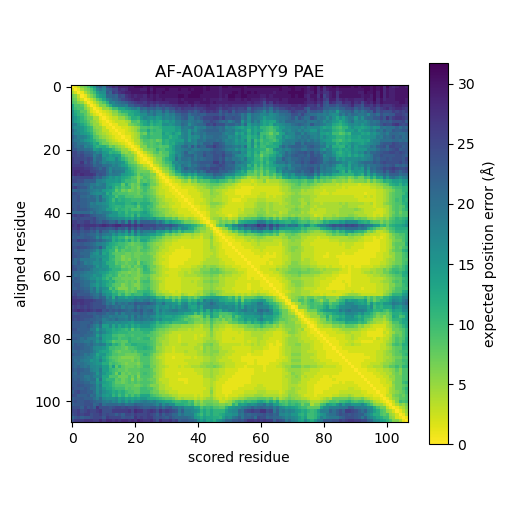TOM 663 O O . PRO A 1 88 ? -7.955 -4.080 8.715 1.00 93.12 88 PRO A O 1
ATOM 666 N N . PRO A 1 89 ? -9.172 -3.769 10.580 1.00 92.69 89 PRO A N 1
ATOM 667 C CA . PRO A 1 89 ? -8.676 -4.972 11.250 1.00 92.69 89 PRO A CA 1
ATOM 668 C C . PRO A 1 89 ? -8.947 -6.236 10.425 1.00 92.69 89 PRO A C 1
ATOM 670 O O . PRO A 1 89 ? -10.082 -6.456 10.003 1.00 92.69 89 PRO A O 1
ATOM 673 N N . GLY A 1 90 ? -7.925 -7.068 10.216 1.00 92.88 90 GLY A N 1
ATOM 674 C CA . GLY A 1 90 ? -8.039 -8.323 9.462 1.00 92.88 90 GLY A CA 1
ATOM 675 C C . GLY A 1 90 ? -8.179 -8.176 7.941 1.00 92.88 90 GLY A C 1
ATOM 676 O O . GLY A 1 90 ? -8.283 -9.189 7.251 1.00 92.88 90 GLY A O 1
ATOM 677 N N . ASP A 1 91 ? -8.171 -6.953 7.411 1.00 96.25 91 ASP A N 1
ATOM 678 C CA . ASP A 1 91 ? -8.307 -6.683 5.978 1.00 96.25 91 ASP A CA 1
ATOM 679 C C . ASP A 1 91 ? -6.945 -6.407 5.312 1.00 96.25 91 ASP A C 1
ATOM 681 O O . ASP A 1 91 ? -5.887 -6.478 5.947 1.00 96.25 91 ASP A O 1
ATOM 685 N N . HIS A 1 92 ? -6.957 -6.088 4.020 1.00 96.88 92 HIS A N 1
ATOM 686 C CA . HIS A 1 92 ? -5.767 -5.864 3.214 1.00 96.88 92 HIS A CA 1
ATOM 687 C C . HIS A 1 92 ? -5.918 -4.721 2.213 1.00 96.88 92 HIS A C 1
ATOM 689 O O . HIS A 1 92 ? -7.010 -4.296 1.848 1.00 96.88 92 HIS A O 1
ATOM 695 N N . GLN A 1 93 ? -4.773 -4.246 1.732 1.00 97.38 93 GLN A N 1
ATOM 696 C CA . GLN A 1 93 ? -4.667 -3.301 0.633 1.00 97.38 93 GLN A CA 1
ATOM 697 C C . GLN A 1 93 ? -3.712 -3.856 -0.419 1.00 97.38 93 GLN A C 1
ATOM 699 O O . GLN A 1 93 ? -2.578 -4.227 -0.112 1.00 97.38 93 GLN A O 1
ATOM 704 N N . ILE A 1 94 ? -4.147 -3.858 -1.677 1.00 97.19 94 ILE A N 1
ATOM 705 C CA . ILE A 1 94 ? -3.247 -4.083 -2.810 1.00 97.19 94 ILE A CA 1
ATOM 706 C C . ILE A 1 94 ? -2.538 -2.767 -3.116 1.00 97.19 94 ILE A C 1
ATOM 708 O O . ILE A 1 94 ? -3.185 -1.733 -3.297 1.00 97.19 94 ILE A O 1
ATOM 712 N N . ILE A 1 95 ? -1.215 -2.821 -3.172 1.00 95.75 95 ILE A N 1
ATOM 713 C CA . ILE A 1 95 ? -0.339 -1.721 -3.547 1.00 95.75 95 ILE A CA 1
ATOM 714 C C . ILE A 1 95 ? 0.338 -2.089 -4.863 1.00 95.75 95 ILE A C 1
ATOM 716 O O . ILE A 1 95 ? 0.974 -3.133 -4.988 1.00 95.75 95 ILE A O 1
ATOM 720 N N . THR A 1 96 ? 0.230 -1.210 -5.844 1.00 94.62 96 THR A N 1
ATOM 721 C CA . THR A 1 96 ? 0.926 -1.293 -7.119 1.00 94.62 96 THR A CA 1
ATOM 722 C C . THR A 1 96 ? 2.192 -0.454 -7.059 1.00 94.62 96 THR A C 1
ATOM 724 O O . THR A 1 96 ? 2.153 0.758 -6.848 1.00 94.62 96 THR A O 1
ATOM 727 N N . ILE A 1 97 ? 3.323 -1.100 -7.304 1.00 91.88 97 ILE A N 1
ATOM 728 C CA . ILE A 1 97 ? 4.622 -0.474 -7.507 1.00 91.88 97 ILE A CA 1
ATOM 729 C C . ILE A 1 97 ? 4.855 -0.407 -9.015 1.00 91.88 97 ILE A C 1
ATOM 731 O O . ILE A 1 97 ? 4.850 -1.425 -9.706 1.00 91.88 97 ILE A O 1
ATOM 735 N N . ARG A 1 98 ? 5.048 0.797 -9.541 1.00 89.88 98 ARG A N 1
ATOM 736 C CA . ARG A 1 98 ? 5.257 1.062 -10.963 1.00 89.88 98 ARG A CA 1
ATOM 737 C C . ARG A 1 98 ? 6.640 1.647 -11.178 1.00 89.88 98 ARG A C 1
ATOM 739 O O . ARG A 1 98 ? 6.954 2.697 -10.624 1.00 89.88 98 ARG A O 1
ATOM 746 N N . LEU A 1 99 ? 7.404 1.001 -12.045 1.00 88.38 99 LEU A N 1
ATOM 747 C CA . LEU A 1 99 ? 8.697 1.449 -12.527 1.00 88.38 99 LEU A CA 1
ATOM 748 C C . LEU A 1 99 ? 8.557 1.947 -13.970 1.00 88.38 99 LEU A C 1
ATOM 750 O O . LEU A 1 99 ? 7.997 1.264 -14.827 1.00 88.38 99 LEU A O 1
ATOM 754 N N . ARG A 1 100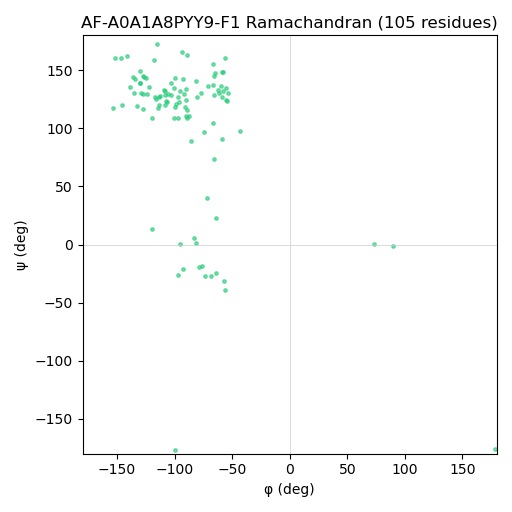 ? 9.057 3.146 -14.240 1.00 83.94 100 ARG A N 1
ATOM 755 C CA . ARG A 1 100 ? 9.207 3.752 -15.560 1.00 83.94 100 ARG A CA 1
ATOM 756 C C . ARG A 1 100 ? 10.695 4.028 -15.774 1.00 83.94 100 ARG A C 1
ATOM 758 O O . ARG A 1 100 ? 11.216 4.925 -15.119 1.00 83.94 100 ARG A O 1
ATOM 765 N N . PRO A 1 101 ? 11.374 3.284 -16.653 1.00 73.62 101 PRO A N 1
ATOM 766 C CA . PRO A 1 101 ? 12.747 3.598 -17.014 1.00 73.62 101 PRO A CA 1
ATOM 767 C C . PRO A 1 101 ? 12.828 5.017 -17.602 1.00 73.62 101 PRO A C 1
ATOM 769 O O . PRO A 1 101 ? 12.070 5.361 -18.508 1.00 73.62 101 PRO A O 1
ATOM 772 N N . THR A 1 102 ? 13.714 5.844 -17.058 1.00 69.56 102 THR A N 1
ATOM 773 C CA . THR A 1 102 ? 14.182 7.117 -17.629 1.00 69.56 102 THR A CA 1
ATOM 774 C C . THR A 1 102 ? 15.470 6.892 -18.433 1.00 69.56 102 THR A C 1
ATOM 776 O O . THR A 1 102 ? 16.093 5.840 -18.305 1.00 69.56 102 THR A O 1
ATOM 779 N N . GLU A 1 103 ? 15.884 7.852 -19.263 1.00 61.44 103 GLU A N 1
ATOM 780 C CA . GLU A 1 103 ? 17.081 7.725 -20.120 1.00 61.44 103 GLU A CA 1
ATOM 781 C C . GLU A 1 103 ? 18.373 7.421 -19.327 1.00 61.44 103 GLU A C 1
ATOM 783 O O . GLU A 1 103 ? 19.207 6.653 -19.795 1.00 61.44 103 GLU A O 1
ATOM 788 N N . ASP A 1 104 ? 18.470 7.913 -18.086 1.00 59.31 104 ASP A N 1
ATOM 789 C CA . ASP A 1 104 ? 19.566 7.653 -17.134 1.00 59.31 104 ASP A CA 1
ATOM 790 C C . ASP A 1 104 ? 19.438 6.333 -16.342 1.00 59.31 104 ASP A C 1
ATOM 792 O O . ASP A 1 104 ? 20.213 6.068 -15.418 1.00 59.31 104 ASP A O 1
ATOM 796 N N . SER A 1 105 ? 18.450 5.487 -16.647 1.00 55.81 105 SER A N 1
ATOM 797 C CA . SER A 1 105 ? 18.295 4.209 -15.938 1.00 55.81 105 SER A CA 1
ATOM 798 C C . SER A 1 105 ? 19.413 3.242 -16.329 1.00 55.81 105 SER A C 1
ATOM 800 O O . SER A 1 105 ? 19.686 3.096 -17.523 1.00 55.81 105 SER A O 1
ATOM 802 N N . PRO A 1 106 ? 20.020 2.512 -15.374 1.00 53.56 106 PRO A N 1
ATOM 803 C CA . PRO A 1 106 ? 20.934 1.433 -15.720 1.00 53.56 106 PRO A CA 1
ATOM 804 C C . PRO A 1 106 ? 20.212 0.403 -16.599 1.00 53.56 106 PRO A C 1
ATOM 806 O O . PRO A 1 106 ? 19.076 0.017 -16.313 1.00 53.56 106 PRO A O 1
ATOM 809 N N . LYS A 1 107 ? 20.876 0.036 -17.696 1.00 51.19 107 LYS A N 1
ATOM 810 C CA . LYS A 1 107 ? 20.364 -0.828 -18.764 1.00 51.19 107 LYS A CA 1
ATOM 811 C C . LYS A 1 107 ? 20.454 -2.306 -18.404 1.00 51.19 107 LYS A C 1
ATOM 813 O O . LYS A 1 107 ? 21.460 -2.684 -17.762 1.00 51.19 107 LYS A O 1
#

pLDDT: mean 79.3, std 14.12, range [47.31, 97.5]

Mean predicted aligned error: 11.34 Å

Organism: NCBI:txid451742